Protein AF-X1EZK0-F1 (afdb_monomer_lite)

Secondary structure (DSSP, 8-state):
-TT-SSHHHHHHHHHH-GGGGSHHHHHHHHHHHHHHHHTT-HHHHHHHHHHHHHHHHHHHH-HHHHHHHHHTS-HHHHHHHTTTT---HHHHHHHHHHHHTT---SSHHHHHHHHHH-HHHHHHHHHHH-TTTT------

Sequence (140 aa):
LVQARSWD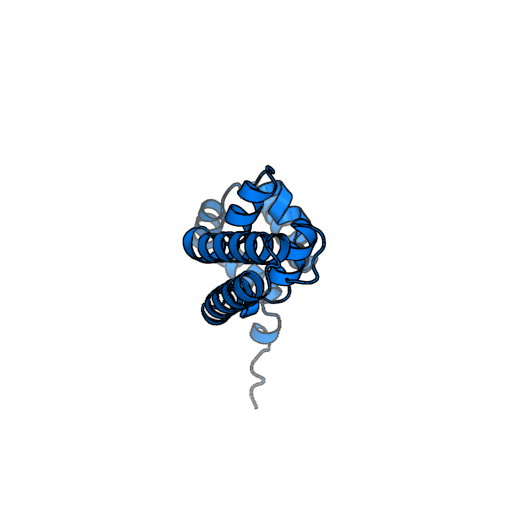ESHRIVCAHPELLDRQAVVLLARLRDVAREQDESSAAVLFEEHRALLVQCQELGLVRAFADKLGCSIGDLAAGSGVAEQPSEVRELLQEMAREGVQLQSPDDLARVLRERPEWGERLQTLMNPLAGLPKEVQ

Foldseek 3Di:
DLPDPDLLSVLQVCLVPVVCLDPVVLVVLVVQLVVCVVVVVVVSNVVSVVVSVLSVCCVVPNSLVSSCVVVVHDSVVSCVSHPVPPQPVQLVVLVVVCVVVVQDPPDPVSVVVCCVVPVVSVVSNVCSVCVVVPDPPPDD

Radius of gyration: 20.31 Å; chains: 1; bounding box: 46×48×53 Å

Organism: NCBI:txid412755

pLDDT: mean 71.39, std 12.54, range [40.69, 90.12]

Structure (mmCIF, N/CA/C/O backbone):
data_AF-X1EZK0-F1
#
_entry.id   AF-X1EZK0-F1
#
loop_
_atom_site.group_PDB
_atom_site.id
_atom_site.type_symbol
_atom_site.label_atom_id
_atom_site.label_alt_id
_atom_site.label_comp_id
_atom_site.label_asym_id
_atom_site.label_entity_id
_atom_site.label_seq_id
_atom_site.pdbx_PDB_ins_code
_atom_site.Cartn_x
_atom_site.Cartn_y
_atom_site.Cartn_z
_atom_site.occupancy
_atom_site.B_iso_or_equiv
_atom_site.auth_seq_id
_atom_site.auth_comp_id
_atom_site.auth_asym_id
_atom_site.auth_atom_id
_atom_site.pdbx_PDB_model_num
ATOM 1 N N . LEU A 1 1 ? -1.979 -3.870 11.588 1.00 53.72 1 LEU A N 1
ATOM 2 C CA . LEU A 1 1 ? -2.824 -2.687 11.297 1.00 53.72 1 LEU A CA 1
ATOM 3 C C . LEU A 1 1 ? -3.392 -2.038 12.557 1.00 53.72 1 LEU A C 1
ATOM 5 O O . LEU A 1 1 ? -3.116 -0.876 12.757 1.00 53.72 1 LEU A O 1
ATOM 9 N N . VAL A 1 2 ? -4.074 -2.755 13.458 1.00 48.72 2 VAL A N 1
ATOM 10 C CA . VAL A 1 2 ? -4.690 -2.153 14.672 1.00 48.72 2 VAL A CA 1
ATOM 11 C C . VAL A 1 2 ? -3.692 -1.507 15.657 1.00 48.72 2 VAL A C 1
ATOM 13 O O . VAL A 1 2 ? -4.078 -0.662 16.452 1.00 48.72 2 VAL A O 1
ATOM 16 N N . GLN A 1 3 ? -2.405 -1.865 15.594 1.00 49.56 3 GLN A N 1
ATOM 17 C CA . GLN A 1 3 ? -1.348 -1.226 16.395 1.00 49.56 3 GLN A CA 1
ATOM 18 C C . GLN A 1 3 ? -0.676 -0.029 15.706 1.00 49.56 3 GLN A C 1
ATOM 20 O O . GLN A 1 3 ? 0.086 0.681 16.360 1.00 49.56 3 GLN A O 1
ATOM 25 N N . ALA A 1 4 ? -0.942 0.190 14.414 1.00 56.72 4 ALA A N 1
ATOM 26 C CA . ALA A 1 4 ? -0.336 1.279 13.667 1.00 56.72 4 ALA A CA 1
ATOM 27 C C . ALA A 1 4 ? -0.904 2.600 14.178 1.00 56.72 4 ALA A C 1
ATOM 29 O O . ALA A 1 4 ? -2.113 2.832 14.125 1.00 56.72 4 ALA A O 1
ATOM 30 N N . ARG A 1 5 ? -0.032 3.461 14.703 1.00 59.28 5 ARG A N 1
ATOM 31 C CA . ARG A 1 5 ? -0.460 4.743 15.281 1.00 59.28 5 ARG A CA 1
ATOM 32 C C . ARG A 1 5 ? -0.701 5.818 14.224 1.00 59.28 5 ARG A C 1
ATOM 34 O O . ARG A 1 5 ? -1.279 6.853 14.548 1.00 59.28 5 ARG A O 1
ATOM 41 N N . SER A 1 6 ? -0.296 5.547 12.984 1.00 66.00 6 SER A N 1
ATOM 42 C CA . SER A 1 6 ? -0.373 6.474 11.861 1.00 66.00 6 SER A CA 1
ATOM 43 C C . SER A 1 6 ? -0.604 5.743 10.535 1.00 66.00 6 SER A C 1
ATOM 45 O O . SER A 1 6 ? -0.260 4.569 10.374 1.00 66.00 6 SER A O 1
ATOM 47 N N . TRP A 1 7 ? -1.172 6.452 9.556 1.00 70.88 7 TRP A N 1
ATOM 48 C CA . TRP A 1 7 ? -1.478 5.906 8.230 1.00 70.88 7 TRP A CA 1
ATOM 49 C C . TRP A 1 7 ? -0.228 5.499 7.433 1.00 70.88 7 TRP A C 1
ATOM 51 O O . TRP A 1 7 ? -0.290 4.544 6.663 1.00 70.88 7 TRP A O 1
ATOM 61 N N . ASP A 1 8 ? 0.916 6.153 7.647 1.00 62.97 8 ASP A N 1
ATOM 62 C CA . ASP A 1 8 ? 2.207 5.765 7.061 1.00 62.97 8 ASP A CA 1
ATOM 63 C C . ASP A 1 8 ? 2.721 4.420 7.605 1.00 62.97 8 ASP A C 1
ATOM 65 O O . ASP A 1 8 ? 3.246 3.595 6.856 1.00 62.97 8 ASP A O 1
ATOM 69 N N . GLU A 1 9 ? 2.510 4.156 8.895 1.00 66.31 9 GLU A N 1
ATOM 70 C CA . GLU A 1 9 ? 2.868 2.890 9.531 1.00 66.31 9 GLU A CA 1
ATOM 71 C C . GLU A 1 9 ? 1.943 1.766 9.047 1.00 66.31 9 GLU A C 1
ATOM 73 O O . GLU A 1 9 ? 2.406 0.677 8.701 1.00 66.31 9 GLU A O 1
ATOM 78 N N . SER A 1 10 ? 0.645 2.062 8.909 1.00 70.31 10 SER A N 1
ATOM 79 C CA . SER A 1 10 ? -0.320 1.171 8.258 1.00 70.31 10 SER A CA 1
ATOM 80 C C . SER A 1 10 ? 0.097 0.835 6.826 1.00 70.31 10 SER A C 1
ATOM 82 O O . SER A 1 10 ? 0.061 -0.334 6.451 1.00 70.31 10 SER A O 1
ATOM 84 N N . HIS A 1 11 ? 0.552 1.820 6.047 1.00 67.75 11 HIS A N 1
ATOM 85 C CA . HIS A 1 11 ? 1.030 1.600 4.681 1.00 67.75 11 HIS A CA 1
ATOM 86 C C . HIS A 1 11 ? 2.232 0.652 4.645 1.00 67.75 11 HIS A C 1
ATOM 88 O O . HIS A 1 11 ? 2.247 -0.318 3.888 1.00 67.75 11 HIS A O 1
ATOM 94 N N . ARG A 1 12 ? 3.217 0.888 5.519 1.00 69.56 12 ARG A N 1
ATOM 95 C CA . ARG A 1 12 ? 4.438 0.080 5.591 1.00 69.56 12 ARG A CA 1
ATOM 96 C C . ARG A 1 12 ? 4.143 -1.369 5.993 1.00 69.56 12 ARG A C 1
ATOM 98 O O . ARG A 1 12 ? 4.694 -2.288 5.396 1.00 69.56 12 ARG A O 1
ATOM 105 N N . ILE A 1 13 ? 3.242 -1.580 6.956 1.00 70.44 13 ILE A N 1
ATOM 106 C CA . ILE A 1 13 ? 2.822 -2.920 7.399 1.00 70.44 13 ILE A CA 1
ATOM 107 C C . ILE A 1 13 ? 2.099 -3.672 6.279 1.00 70.44 13 ILE A C 1
ATOM 109 O O . ILE A 1 13 ? 2.343 -4.859 6.094 1.00 70.44 13 ILE A O 1
ATOM 113 N N . VAL A 1 14 ? 1.220 -3.004 5.531 1.00 70.38 14 VAL A N 1
ATOM 114 C CA . VAL A 1 14 ? 0.470 -3.645 4.439 1.00 70.38 14 VAL A CA 1
ATOM 115 C C . VAL A 1 14 ? 1.374 -3.958 3.248 1.00 70.38 14 VAL A C 1
ATOM 117 O O . VAL A 1 14 ? 1.216 -5.007 2.634 1.00 70.38 14 VAL A O 1
ATOM 120 N N . CYS A 1 15 ? 2.360 -3.106 2.957 1.00 67.81 15 CYS A N 1
ATOM 121 C CA . CYS A 1 15 ? 3.392 -3.414 1.965 1.00 67.81 15 CYS A CA 1
ATOM 122 C C . CYS A 1 15 ? 4.253 -4.617 2.365 1.00 67.81 15 CYS A C 1
ATOM 124 O O . CYS A 1 15 ? 4.574 -5.439 1.513 1.00 67.81 15 CYS A O 1
ATOM 126 N N . ALA A 1 16 ? 4.608 -4.732 3.648 1.00 67.00 16 ALA A N 1
ATOM 127 C CA . ALA A 1 16 ? 5.377 -5.864 4.162 1.00 67.00 16 ALA A CA 1
ATOM 128 C C . ALA A 1 16 ? 4.558 -7.166 4.247 1.00 67.00 16 ALA A C 1
ATOM 130 O O . ALA A 1 16 ? 5.128 -8.250 4.163 1.00 67.00 16 ALA A O 1
ATOM 131 N N . HIS A 1 17 ? 3.237 -7.056 4.406 1.00 67.50 17 HIS A N 1
ATOM 132 C CA . HIS A 1 17 ? 2.317 -8.180 4.572 1.00 67.50 17 HIS A CA 1
ATOM 133 C C . HIS A 1 17 ? 1.087 -8.020 3.667 1.00 67.50 17 HIS A C 1
ATOM 135 O O . HIS A 1 17 ? -0.001 -7.676 4.152 1.00 67.50 17 HIS A O 1
ATOM 141 N N . PRO A 1 18 ? 1.223 -8.256 2.349 1.00 67.62 18 PRO A N 1
ATOM 142 C CA . PRO A 1 18 ? 0.112 -8.151 1.406 1.00 67.62 18 PRO A CA 1
ATOM 143 C C . PRO A 1 18 ? -1.026 -9.137 1.712 1.00 67.62 18 PRO A C 1
ATOM 145 O O . PRO A 1 18 ? -2.164 -8.885 1.326 1.00 67.62 18 PRO A O 1
ATOM 148 N N . GLU A 1 19 ? -0.776 -10.209 2.470 1.00 67.88 19 GLU A N 1
ATOM 149 C CA . GLU A 1 19 ? -1.804 -11.106 3.013 1.00 67.88 19 GLU A CA 1
ATOM 150 C C . GLU A 1 19 ? -2.839 -10.383 3.898 1.00 67.88 19 GLU A C 1
ATOM 152 O O . GLU A 1 19 ? -3.969 -10.849 4.048 1.00 67.88 19 GLU A O 1
ATOM 157 N N . LEU A 1 20 ? -2.503 -9.204 4.435 1.00 68.50 20 LEU A N 1
ATOM 158 C CA . LEU A 1 20 ? -3.434 -8.348 5.176 1.00 68.50 20 LEU A CA 1
ATOM 159 C C . LEU A 1 20 ? -4.432 -7.608 4.270 1.00 68.50 20 LEU A C 1
ATOM 161 O O . LEU A 1 20 ? -5.397 -7.043 4.780 1.00 68.50 20 LEU A O 1
ATOM 165 N N . LEU A 1 21 ? -4.223 -7.602 2.949 1.00 67.94 21 LEU A N 1
ATOM 166 C CA . LEU A 1 21 ? -5.181 -7.084 1.964 1.00 67.94 21 LEU A CA 1
ATOM 167 C C . LEU A 1 21 ? -6.234 -8.121 1.565 1.00 67.94 21 LEU A C 1
ATOM 169 O O . LEU A 1 21 ? -7.112 -7.806 0.760 1.00 67.94 21 LEU A O 1
ATOM 173 N N . ASP A 1 22 ? -6.160 -9.348 2.082 1.00 73.06 22 ASP A N 1
ATOM 174 C CA . ASP A 1 22 ? -7.103 -10.401 1.726 1.00 73.06 22 ASP A CA 1
ATOM 175 C C . ASP A 1 22 ? -8.541 -10.034 2.143 1.00 73.06 22 ASP A C 1
ATOM 177 O O . ASP A 1 22 ? -8.783 -9.318 3.124 1.00 73.06 22 ASP A O 1
ATOM 181 N N . ARG A 1 23 ? -9.536 -10.565 1.422 1.00 71.06 23 ARG A N 1
ATOM 182 C CA . ARG A 1 23 ? -10.955 -10.431 1.792 1.00 71.06 23 ARG A CA 1
ATOM 183 C C . ARG A 1 23 ? -11.220 -10.845 3.239 1.00 71.06 23 ARG A C 1
ATOM 185 O O . ARG A 1 23 ? -12.090 -10.253 3.879 1.00 71.06 23 ARG A O 1
ATOM 192 N N . GLN A 1 24 ? -10.480 -11.817 3.772 1.00 74.19 24 GLN A N 1
ATOM 193 C CA . GLN A 1 24 ? -10.608 -12.237 5.167 1.00 74.19 24 GLN A CA 1
ATOM 194 C C . GLN A 1 24 ? -10.262 -11.120 6.161 1.00 74.19 24 GLN A C 1
ATOM 196 O O . GLN A 1 24 ? -10.941 -10.990 7.181 1.00 74.19 24 GLN A O 1
ATOM 201 N N . ALA A 1 25 ? -9.287 -10.261 5.853 1.00 76.25 25 ALA A N 1
ATOM 202 C CA . ALA A 1 25 ? -8.928 -9.131 6.707 1.00 76.25 25 ALA A CA 1
ATOM 203 C C . ALA A 1 25 ? -10.043 -8.071 6.756 1.00 76.25 25 ALA A C 1
ATOM 205 O O . ALA A 1 25 ? -10.371 -7.555 7.826 1.00 76.25 25 ALA A O 1
ATOM 206 N N . VAL A 1 26 ? -10.697 -7.808 5.619 1.00 80.25 26 VAL A N 1
ATOM 207 C CA . VAL A 1 26 ? -11.854 -6.897 5.530 1.00 80.25 26 VAL A CA 1
ATOM 208 C C . VAL A 1 26 ? -13.028 -7.411 6.371 1.00 80.25 26 VAL A C 1
ATOM 210 O O . VAL A 1 26 ? -13.667 -6.639 7.091 1.00 80.25 26 VAL A O 1
ATOM 213 N N . VAL A 1 27 ? -13.301 -8.718 6.315 1.00 84.12 27 VAL A N 1
ATOM 214 C CA . VAL A 1 27 ? -14.356 -9.360 7.118 1.00 84.12 27 VAL A CA 1
ATOM 215 C C . VAL A 1 27 ? -14.022 -9.315 8.610 1.00 84.12 27 VAL A C 1
ATOM 217 O O . VAL A 1 27 ? -14.905 -9.058 9.430 1.00 84.12 27 VAL A O 1
ATOM 220 N N . LEU A 1 28 ? -12.757 -9.531 8.976 1.00 83.81 28 LEU A N 1
ATOM 221 C CA . LEU A 1 28 ? -12.307 -9.461 10.364 1.00 83.81 28 LEU A CA 1
ATOM 222 C C . LEU A 1 28 ? -12.472 -8.048 10.944 1.00 83.81 28 LEU A C 1
ATOM 224 O O . LEU A 1 28 ? -12.990 -7.908 12.049 1.00 83.81 28 LEU A O 1
ATOM 228 N N . LEU A 1 29 ? -12.107 -7.004 10.194 1.00 83.19 29 LEU A N 1
ATOM 229 C CA . LEU A 1 29 ? -12.296 -5.611 10.621 1.00 83.19 29 LEU A CA 1
ATOM 230 C C . LEU A 1 29 ? -13.771 -5.254 10.818 1.00 83.19 29 LEU A C 1
ATOM 232 O O . LEU A 1 29 ? -14.106 -4.570 11.782 1.00 83.19 29 LEU A O 1
ATOM 236 N N . ALA A 1 30 ? -14.661 -5.753 9.955 1.00 85.94 30 ALA A N 1
ATOM 237 C CA . ALA A 1 30 ? -16.100 -5.566 10.132 1.00 85.94 30 ALA A CA 1
ATOM 238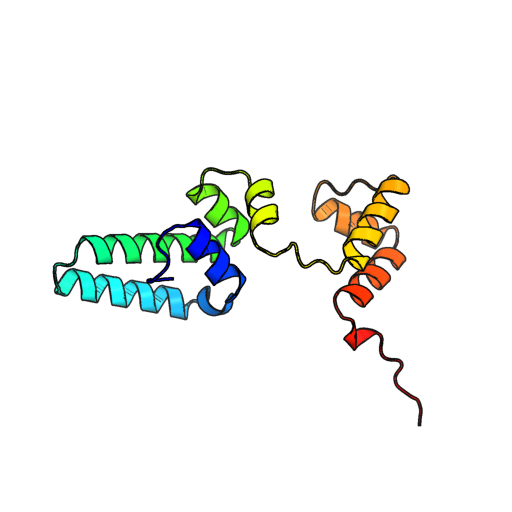 C C . ALA A 1 30 ? -16.598 -6.197 11.444 1.00 85.94 30 ALA A C 1
ATOM 240 O O . ALA A 1 30 ? -17.336 -5.555 12.186 1.00 85.94 30 ALA A O 1
ATOM 241 N N . ARG A 1 31 ? -16.133 -7.411 11.776 1.00 85.38 31 ARG A N 1
ATOM 242 C CA . ARG A 1 31 ? -16.462 -8.058 13.057 1.00 85.38 31 ARG A CA 1
ATOM 243 C C . ARG A 1 31 ? -15.911 -7.286 14.255 1.00 85.38 31 ARG A C 1
ATOM 245 O O . ARG A 1 31 ? -16.628 -7.109 15.230 1.00 85.38 31 ARG A O 1
ATOM 252 N N . LEU A 1 32 ? -14.666 -6.811 14.188 1.00 84.69 32 LEU A N 1
ATOM 253 C CA . LEU A 1 32 ? -14.051 -6.032 15.271 1.00 84.69 32 LEU A CA 1
ATOM 254 C C . LEU A 1 32 ? -14.776 -4.702 15.510 1.00 84.69 32 LEU A C 1
ATOM 256 O O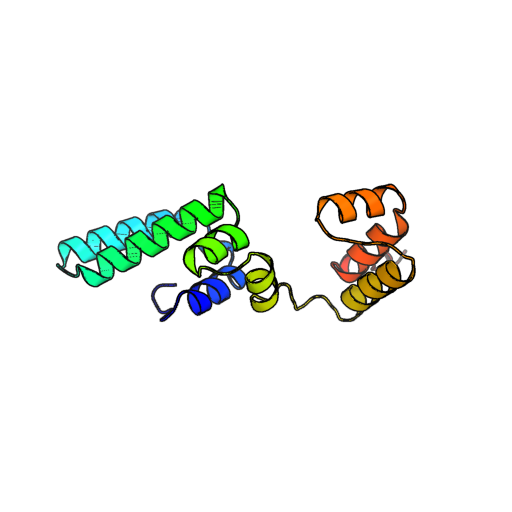 . LEU A 1 32 ? -14.969 -4.315 16.658 1.00 84.69 32 LEU A O 1
ATOM 260 N N . ARG A 1 33 ? -15.241 -4.037 14.446 1.00 89.19 33 ARG A N 1
ATOM 261 C CA . ARG A 1 33 ? -16.120 -2.865 14.548 1.00 89.19 33 ARG A CA 1
ATOM 262 C C . ARG A 1 33 ? -17.409 -3.189 15.295 1.00 89.19 33 ARG A C 1
ATOM 264 O O . ARG A 1 33 ? -17.807 -2.409 16.153 1.00 89.19 33 ARG A O 1
ATOM 271 N N . ASP A 1 34 ? -18.069 -4.290 14.950 1.00 88.19 34 ASP A N 1
ATOM 272 C C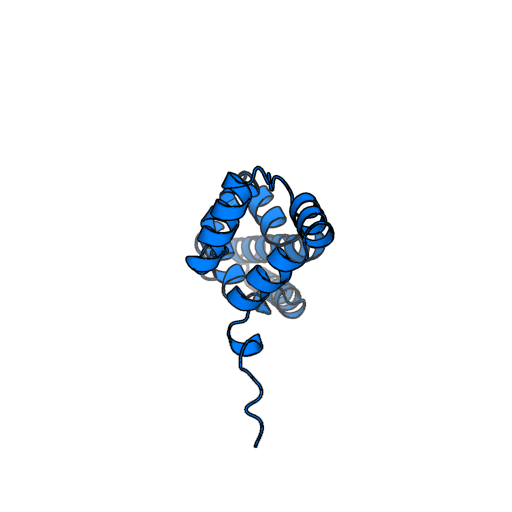A . ASP A 1 34 ? -19.343 -4.659 15.575 1.00 88.19 34 ASP A CA 1
ATOM 273 C C . ASP A 1 34 ? -19.150 -4.973 17.066 1.00 88.19 34 ASP A C 1
ATOM 275 O O . ASP A 1 34 ? -19.868 -4.426 17.897 1.00 88.19 34 ASP A O 1
ATOM 279 N N . VAL A 1 35 ? -18.087 -5.704 17.413 1.00 88.19 35 VAL A N 1
ATOM 280 C CA . VAL A 1 35 ? -17.692 -5.955 18.810 1.00 88.19 35 VAL A CA 1
ATOM 281 C C . VAL A 1 35 ? -17.369 -4.654 19.559 1.00 88.19 35 VAL A C 1
ATOM 283 O O . VAL A 1 35 ? -17.784 -4.488 20.702 1.00 88.19 35 VAL A O 1
ATOM 286 N N . ALA A 1 36 ? -16.664 -3.706 18.935 1.00 86.75 36 ALA A N 1
ATOM 287 C CA . ALA A 1 36 ? -16.364 -2.411 19.550 1.00 86.75 36 ALA A CA 1
ATOM 288 C C . ALA A 1 36 ? -17.629 -1.571 19.784 1.00 86.75 36 ALA A C 1
ATOM 290 O O . ALA A 1 36 ? -17.742 -0.901 20.805 1.00 86.75 36 ALA A O 1
ATOM 291 N N . ARG A 1 37 ? -18.611 -1.633 18.872 1.00 86.44 37 ARG A N 1
ATOM 292 C CA . ARG A 1 37 ? -19.916 -0.975 19.057 1.00 86.44 37 ARG A CA 1
ATOM 293 C C . ARG A 1 37 ? -20.704 -1.580 20.211 1.00 86.44 37 ARG A C 1
ATOM 295 O O . ARG A 1 37 ? -21.304 -0.835 20.972 1.00 86.44 37 ARG A O 1
ATOM 302 N N . GLU A 1 38 ? -20.688 -2.904 20.346 1.00 90.12 38 GLU A N 1
ATOM 303 C CA . GLU A 1 38 ? -21.330 -3.606 21.465 1.00 90.12 38 GLU A CA 1
ATOM 304 C C . GLU A 1 38 ? -20.692 -3.258 22.819 1.00 90.12 38 GLU A C 1
ATOM 306 O O . GLU A 1 38 ? -21.368 -3.295 23.844 1.00 90.12 38 GLU A O 1
ATOM 311 N N . GLN A 1 39 ? -19.408 -2.891 22.821 1.00 87.25 39 GLN A N 1
ATOM 312 C CA . GLN A 1 39 ? -18.659 -2.463 24.006 1.00 87.25 39 GLN A CA 1
ATOM 313 C C . GLN A 1 39 ? -18.659 -0.938 24.224 1.00 87.25 39 GLN A C 1
ATOM 315 O O . GLN A 1 39 ? -17.931 -0.451 25.085 1.00 87.25 39 GLN A O 1
ATOM 320 N N . ASP A 1 40 ? -19.456 -0.179 23.460 1.00 88.62 40 ASP A N 1
ATOM 321 C CA . ASP A 1 40 ? -19.506 1.294 23.492 1.00 88.62 40 ASP A CA 1
ATOM 322 C C . ASP A 1 40 ? -18.154 1.986 23.171 1.00 88.62 40 ASP A C 1
ATOM 324 O O . ASP A 1 40 ? -17.966 3.191 23.361 1.00 88.62 40 ASP A O 1
ATOM 328 N N . GLU A 1 41 ? -17.201 1.252 22.588 1.00 86.81 41 GLU A N 1
ATOM 329 C CA . GLU A 1 41 ? -15.897 1.758 22.154 1.00 86.81 41 GLU A CA 1
ATOM 330 C C . GLU A 1 41 ? -15.997 2.462 20.793 1.00 86.81 41 GLU A C 1
ATOM 332 O O . GLU A 1 41 ? -15.447 2.038 19.770 1.00 86.81 41 GLU A O 1
ATOM 337 N N . SER A 1 42 ? -16.703 3.591 20.780 1.00 81.62 42 SER A N 1
ATOM 338 C CA . SER A 1 42 ? -16.997 4.368 19.569 1.00 81.62 42 SER A CA 1
ATOM 339 C C . SER A 1 42 ? -15.740 4.746 18.771 1.00 81.62 42 SER A C 1
ATOM 341 O O . SER A 1 42 ? -15.736 4.650 17.543 1.00 81.62 42 SER A O 1
ATOM 343 N N . SER A 1 43 ? -14.648 5.115 19.448 1.00 77.19 43 SER A N 1
ATOM 344 C CA . SER A 1 43 ? -13.374 5.455 18.796 1.00 77.19 43 SER A CA 1
ATOM 345 C C . SER A 1 43 ? -12.748 4.260 18.073 1.00 77.19 43 SER A C 1
ATOM 347 O O . SER A 1 43 ? -12.249 4.409 16.958 1.00 77.19 43 SER A O 1
ATOM 349 N N . ALA A 1 44 ? -12.807 3.067 18.671 1.00 77.25 44 ALA A N 1
ATOM 350 C CA . ALA A 1 44 ? -12.295 1.848 18.051 1.00 77.25 44 ALA A CA 1
ATOM 351 C C . ALA A 1 44 ? -13.171 1.428 16.863 1.00 77.25 44 ALA A C 1
ATOM 353 O O . ALA A 1 44 ? -12.653 1.088 15.800 1.00 77.25 44 ALA A O 1
ATOM 354 N N . ALA A 1 45 ? -14.496 1.538 16.992 1.00 82.50 45 ALA A N 1
ATOM 355 C CA . ALA A 1 45 ? -15.422 1.249 15.902 1.00 82.50 45 ALA A CA 1
ATOM 356 C C . ALA A 1 45 ? -15.198 2.158 14.678 1.00 82.50 45 ALA A C 1
ATOM 358 O O . ALA A 1 45 ? -15.218 1.674 13.544 1.00 82.50 45 ALA A O 1
ATOM 359 N N . VAL A 1 46 ? -14.956 3.457 14.891 1.00 83.69 46 VAL A N 1
ATOM 360 C CA . VAL A 1 46 ? -14.615 4.399 13.810 1.00 83.69 46 VAL A CA 1
ATOM 361 C C . VAL A 1 46 ? -13.288 4.014 13.162 1.00 83.69 46 VAL A C 1
ATOM 363 O O . VAL A 1 46 ? -13.224 3.887 11.940 1.00 83.69 46 VAL A O 1
ATOM 366 N N . LEU A 1 47 ? -12.262 3.736 13.972 1.00 79.19 47 LEU A N 1
ATOM 367 C CA . LEU A 1 47 ? -10.948 3.324 13.482 1.00 79.19 47 LEU A CA 1
ATOM 368 C C . LEU A 1 47 ? -11.041 2.070 12.595 1.00 79.19 47 LEU A C 1
ATOM 370 O O . LEU A 1 47 ? -10.462 2.036 11.508 1.00 79.19 47 LEU A O 1
ATOM 374 N N . PHE A 1 48 ? -11.781 1.045 13.029 1.00 82.19 48 PHE A N 1
ATOM 375 C CA . PHE A 1 48 ? -11.945 -0.194 12.267 1.00 82.19 48 PHE A CA 1
ATOM 376 C C . PHE A 1 48 ? -12.703 0.015 10.954 1.00 82.19 48 PHE A C 1
ATOM 378 O O . PHE A 1 48 ? -12.336 -0.591 9.946 1.00 82.19 48 PHE A O 1
ATOM 385 N N . GLU A 1 49 ? -13.717 0.885 10.930 1.00 85.62 49 GLU A N 1
ATOM 386 C CA . GLU A 1 49 ? -14.425 1.212 9.688 1.00 85.62 49 GLU A CA 1
ATOM 387 C C . GLU A 1 49 ? -13.524 1.975 8.709 1.00 85.62 49 GLU A C 1
ATOM 389 O O . GLU A 1 49 ? -13.508 1.641 7.525 1.00 85.62 49 GLU A O 1
ATOM 394 N N . 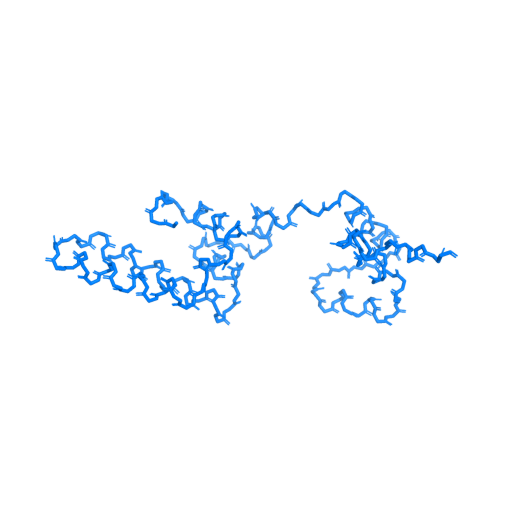GLU A 1 50 ? -12.722 2.935 9.183 1.00 83.62 50 GLU A N 1
ATOM 395 C CA . GLU A 1 50 ? -11.771 3.651 8.324 1.00 83.62 50 GLU A CA 1
ATOM 396 C C . GLU A 1 50 ? -10.730 2.708 7.710 1.00 83.62 50 GLU A C 1
ATOM 398 O O . GLU A 1 50 ? -10.448 2.787 6.513 1.00 83.62 50 GLU A O 1
ATOM 403 N N . HIS A 1 51 ? -10.198 1.773 8.502 1.00 80.19 51 HIS A N 1
ATOM 404 C CA . HIS A 1 51 ? -9.270 0.757 8.004 1.00 80.19 51 HIS A CA 1
ATOM 405 C C . HIS A 1 51 ? -9.937 -0.166 6.980 1.00 80.19 51 HIS A C 1
ATOM 407 O O . HIS A 1 51 ? -9.344 -0.473 5.947 1.00 80.19 51 HIS A O 1
ATOM 413 N N . ARG A 1 52 ? -11.181 -0.588 7.232 1.00 83.06 52 ARG A N 1
ATOM 414 C CA . ARG A 1 52 ? -11.943 -1.433 6.306 1.00 83.06 52 ARG A CA 1
ATOM 415 C C . ARG A 1 52 ? -12.168 -0.726 4.971 1.00 83.06 52 ARG A C 1
ATOM 417 O O . ARG A 1 52 ? -11.936 -1.327 3.925 1.00 83.06 52 ARG A O 1
ATOM 424 N N . ALA A 1 53 ? -12.604 0.532 5.009 1.00 84.69 53 ALA A N 1
ATOM 425 C CA . ALA A 1 53 ? -12.841 1.336 3.816 1.00 84.69 53 ALA A CA 1
ATOM 426 C C . ALA A 1 53 ? -11.561 1.490 2.984 1.00 84.69 53 ALA A C 1
ATOM 428 O O . ALA A 1 53 ? -11.594 1.292 1.770 1.00 84.69 53 ALA A O 1
ATOM 429 N N . LEU A 1 54 ? -10.425 1.746 3.641 1.00 82.06 54 LEU A N 1
ATOM 430 C CA . LEU A 1 54 ? -9.134 1.865 2.968 1.00 82.06 54 LEU A CA 1
ATOM 431 C C . LEU A 1 54 ? -8.695 0.547 2.310 1.00 82.06 54 LEU A C 1
ATOM 433 O O . LEU A 1 54 ? -8.231 0.562 1.174 1.00 82.06 54 LEU A O 1
ATOM 437 N N . LEU A 1 55 ? -8.874 -0.600 2.976 1.00 78.94 55 LEU A N 1
ATOM 438 C CA . LEU A 1 55 ? -8.538 -1.908 2.394 1.00 78.94 55 LEU A CA 1
ATOM 439 C C . LEU A 1 55 ? -9.410 -2.252 1.182 1.00 78.94 55 LEU A C 1
ATOM 441 O O . LEU A 1 55 ? -8.903 -2.787 0.198 1.00 78.94 55 LEU A O 1
ATOM 445 N N . VAL A 1 56 ? -10.703 -1.919 1.225 1.00 81.38 56 VAL A N 1
ATOM 446 C CA . VAL A 1 56 ? -11.598 -2.088 0.069 1.00 81.38 56 VAL A CA 1
ATOM 447 C C . VAL A 1 56 ? -11.125 -1.217 -1.097 1.00 81.38 56 VAL A C 1
ATOM 449 O O . VAL A 1 56 ? -10.986 -1.716 -2.210 1.00 81.38 56 VAL A O 1
ATOM 452 N N . GLN A 1 57 ? -10.769 0.044 -0.839 1.00 80.44 57 GLN A N 1
ATOM 453 C CA . GLN A 1 57 ? -10.197 0.921 -1.864 1.00 80.44 57 GLN A CA 1
ATOM 454 C C . GLN A 1 57 ? -8.860 0.401 -2.407 1.00 80.44 57 GLN A C 1
ATOM 456 O O . GLN A 1 57 ? -8.615 0.500 -3.607 1.00 80.44 57 GLN A O 1
ATOM 461 N N . CYS A 1 58 ? -8.008 -0.199 -1.569 1.00 76.75 58 CYS A N 1
ATOM 462 C CA . CYS A 1 58 ? -6.764 -0.828 -2.021 1.00 76.75 58 CYS A CA 1
ATOM 463 C C . CYS A 1 58 ? -7.028 -1.981 -3.003 1.00 76.75 58 CYS A C 1
ATOM 465 O O . CYS A 1 58 ? -6.243 -2.164 -3.931 1.00 76.75 58 CYS A O 1
ATOM 467 N N . GLN A 1 59 ? -8.117 -2.738 -2.823 1.00 72.56 59 GLN A N 1
ATOM 468 C CA . GLN A 1 59 ? -8.506 -3.814 -3.744 1.00 72.56 59 GLN A CA 1
ATOM 469 C C . GLN A 1 59 ? -9.063 -3.275 -5.070 1.00 72.56 59 GLN A C 1
ATOM 471 O O . GLN A 1 59 ? -8.782 -3.851 -6.117 1.00 72.56 59 GLN A O 1
ATOM 476 N N . GLU A 1 60 ? -9.837 -2.186 -5.042 1.00 74.94 60 GLU A N 1
ATOM 477 C CA . GLU A 1 60 ? -10.461 -1.624 -6.251 1.00 74.94 60 GLU A CA 1
ATOM 478 C C . GLU A 1 60 ? -9.517 -0.735 -7.077 1.00 74.94 60 GLU A C 1
ATOM 480 O O . GLU A 1 60 ? -9.563 -0.758 -8.305 1.00 74.94 60 GLU A O 1
ATOM 485 N N . LEU A 1 61 ? -8.663 0.055 -6.419 1.00 74.50 61 LEU A N 1
ATOM 486 C CA . LEU A 1 61 ? -7.834 1.095 -7.048 1.00 74.50 61 LEU A CA 1
ATOM 487 C C . LEU A 1 61 ? -6.330 0.783 -7.025 1.00 74.50 61 LEU A C 1
ATOM 489 O O . LEU A 1 61 ? -5.556 1.465 -7.700 1.00 74.50 61 LEU A O 1
ATOM 493 N N . GLY A 1 62 ? -5.911 -0.219 -6.250 1.00 71.94 62 GLY A N 1
ATOM 494 C CA . GLY A 1 62 ? -4.510 -0.527 -5.974 1.00 71.94 62 GLY A CA 1
ATOM 495 C C . GLY A 1 62 ? -3.975 0.188 -4.727 1.00 71.94 62 GLY A C 1
ATOM 496 O O . GLY A 1 62 ? -4.329 1.330 -4.426 1.00 71.94 62 GLY A O 1
ATOM 497 N N . LEU A 1 63 ? -3.080 -0.495 -4.006 1.00 70.69 63 LEU A N 1
ATOM 498 C CA . LEU A 1 63 ? -2.562 -0.087 -2.695 1.00 70.69 63 LEU A CA 1
ATOM 499 C C . LEU A 1 63 ? -1.955 1.325 -2.682 1.00 70.69 63 LEU A C 1
ATOM 501 O O . LEU A 1 63 ? -2.332 2.153 -1.855 1.00 70.69 63 LEU A O 1
ATOM 505 N N . VAL A 1 64 ? -1.070 1.626 -3.635 1.00 69.44 64 VAL A N 1
ATOM 506 C CA . VAL A 1 64 ? -0.362 2.917 -3.682 1.00 69.44 64 VAL A CA 1
ATOM 507 C C . VAL A 1 64 ? -1.341 4.074 -3.898 1.00 69.44 64 VAL A C 1
ATOM 509 O O . VAL A 1 64 ? -1.191 5.139 -3.307 1.00 69.44 64 VAL A O 1
ATOM 512 N N . ARG A 1 65 ? -2.382 3.873 -4.714 1.00 72.44 65 ARG A N 1
ATOM 513 C CA . ARG A 1 65 ? -3.346 4.931 -5.025 1.00 72.44 65 ARG A CA 1
ATOM 514 C C . ARG A 1 65 ? -4.301 5.210 -3.869 1.00 72.44 65 ARG A C 1
ATOM 516 O O . ARG A 1 65 ? -4.552 6.373 -3.574 1.00 72.44 65 ARG A O 1
ATOM 523 N N . ALA A 1 66 ? -4.799 4.167 -3.208 1.00 77.69 66 ALA A N 1
ATOM 524 C CA . ALA A 1 66 ? -5.698 4.312 -2.065 1.00 77.69 66 ALA A CA 1
ATOM 525 C C . ALA A 1 66 ? -5.014 5.020 -0.881 1.00 77.69 66 ALA A C 1
ATOM 527 O O . ALA A 1 66 ? -5.599 5.903 -0.255 1.00 77.69 66 ALA A O 1
ATOM 528 N N . PHE A 1 67 ? -3.749 4.690 -0.604 1.00 73.94 67 PHE A N 1
ATOM 529 C CA . PHE A 1 67 ? -2.997 5.365 0.452 1.00 73.94 67 PHE A CA 1
ATOM 530 C C . PHE A 1 67 ? -2.570 6.788 0.075 1.00 73.94 67 PHE A C 1
ATOM 532 O O . PHE A 1 67 ? -2.555 7.646 0.953 1.00 73.94 67 PHE A O 1
ATOM 539 N N . ALA A 1 68 ? -2.272 7.069 -1.198 1.00 77.38 68 ALA A N 1
ATOM 540 C CA . ALA A 1 68 ? -1.917 8.419 -1.645 1.00 77.38 68 ALA A CA 1
ATOM 541 C C . ALA A 1 68 ? -3.083 9.398 -1.431 1.00 77.38 68 ALA A C 1
ATOM 543 O O . ALA A 1 68 ? -2.881 10.489 -0.899 1.00 77.38 68 ALA A O 1
ATOM 544 N N . ASP A 1 69 ? -4.307 8.960 -1.748 1.00 77.81 69 ASP A N 1
ATOM 545 C CA . ASP A 1 69 ? -5.540 9.721 -1.518 1.00 77.81 69 ASP A CA 1
ATOM 546 C C . ASP A 1 69 ? -5.766 9.987 -0.019 1.00 77.81 69 ASP A C 1
ATOM 548 O O . ASP A 1 69 ? -5.977 11.126 0.397 1.00 77.81 69 ASP A O 1
ATOM 552 N N . LYS A 1 70 ? -5.598 8.956 0.824 1.00 77.81 70 LYS A N 1
ATOM 553 C CA . LYS A 1 70 ? -5.767 9.069 2.283 1.00 77.81 70 LYS A CA 1
ATOM 554 C C . LYS A 1 70 ? -4.706 9.951 2.954 1.00 77.81 70 LYS A C 1
ATOM 556 O O . LYS A 1 70 ? -5.015 10.629 3.931 1.00 77.81 70 LYS A O 1
ATOM 561 N N . LEU A 1 71 ? -3.469 9.930 2.459 1.00 73.88 71 LEU A N 1
ATOM 562 C CA . LEU A 1 71 ? -2.343 10.711 2.986 1.00 73.88 71 LEU A CA 1
ATOM 563 C C . LEU A 1 71 ? -2.240 12.113 2.364 1.00 73.88 71 LEU A C 1
ATOM 565 O O . LEU A 1 71 ? -1.422 12.912 2.815 1.00 73.88 71 LEU A O 1
ATOM 569 N N . GLY A 1 72 ? -3.052 12.423 1.348 1.00 75.81 72 GLY A N 1
ATOM 570 C CA . GLY A 1 72 ? -3.031 13.712 0.654 1.00 75.81 72 GLY A CA 1
ATOM 571 C C . GLY A 1 72 ? -1.716 13.994 -0.080 1.00 75.81 72 GLY A C 1
ATOM 572 O O . GLY A 1 72 ? -1.333 15.153 -0.226 1.00 75.81 72 GLY A O 1
ATOM 573 N N . CYS A 1 73 ? -1.005 12.951 -0.512 1.00 71.06 73 CYS A N 1
ATOM 574 C CA . CYS A 1 73 ? 0.285 13.057 -1.199 1.00 71.06 73 CYS A CA 1
ATOM 575 C C . CYS A 1 73 ? 0.208 12.473 -2.615 1.00 71.06 73 CYS A C 1
ATOM 577 O O . CYS A 1 73 ? -0.756 11.795 -2.972 1.00 71.06 73 CYS A O 1
ATOM 579 N N . SER A 1 74 ? 1.207 12.756 -3.457 1.00 72.69 74 SER A N 1
ATOM 580 C CA . SER A 1 74 ? 1.233 12.204 -4.812 1.00 72.69 74 SER A CA 1
ATOM 581 C C . SER A 1 74 ? 1.555 10.707 -4.791 1.00 72.69 74 SER A C 1
ATOM 583 O O . SER A 1 74 ? 2.325 10.232 -3.956 1.00 72.69 74 SER A O 1
ATOM 585 N N . ILE A 1 75 ? 1.031 9.962 -5.770 1.00 64.44 75 ILE A N 1
ATOM 586 C CA . ILE A 1 75 ? 1.331 8.531 -5.969 1.00 64.44 75 ILE A CA 1
ATOM 587 C C . ILE A 1 75 ? 2.851 8.297 -6.049 1.00 64.44 75 ILE A C 1
ATOM 589 O O . ILE A 1 75 ? 3.349 7.307 -5.516 1.00 64.44 75 ILE A O 1
ATOM 593 N N . GLY A 1 76 ? 3.591 9.221 -6.676 1.00 57.72 76 GLY A N 1
ATOM 594 C CA . GLY A 1 76 ? 5.051 9.145 -6.790 1.00 57.72 76 GLY A CA 1
ATOM 595 C C . GLY A 1 76 ? 5.782 9.271 -5.449 1.00 57.72 76 GLY A C 1
ATOM 596 O O . GLY A 1 76 ? 6.713 8.510 -5.193 1.00 57.72 76 GLY A O 1
ATOM 597 N N . ASP A 1 77 ? 5.325 10.169 -4.571 1.00 62.38 77 ASP A N 1
ATOM 598 C CA . ASP A 1 77 ? 5.917 10.371 -3.241 1.00 62.38 77 ASP A CA 1
ATOM 599 C C . ASP A 1 77 ? 5.696 9.148 -2.348 1.00 62.38 77 ASP A C 1
ATOM 601 O O . ASP A 1 77 ? 6.589 8.707 -1.621 1.00 62.38 77 ASP A O 1
ATOM 605 N N . LEU A 1 78 ? 4.507 8.552 -2.448 1.00 61.84 78 LEU A N 1
ATOM 606 C CA . LEU A 1 78 ? 4.152 7.379 -1.668 1.00 61.84 78 LEU A CA 1
ATOM 607 C C . LEU A 1 78 ? 4.878 6.111 -2.145 1.00 61.84 78 LEU A C 1
ATOM 609 O O . LEU A 1 78 ? 5.331 5.307 -1.327 1.00 61.84 78 LEU A O 1
ATOM 613 N N . ALA A 1 79 ? 5.028 5.943 -3.463 1.00 58.75 79 ALA A N 1
ATOM 614 C CA . ALA A 1 79 ? 5.804 4.851 -4.042 1.00 58.75 79 ALA A CA 1
ATOM 615 C C . ALA A 1 79 ? 7.278 4.929 -3.610 1.00 58.75 79 ALA A C 1
ATOM 617 O O . ALA A 1 79 ? 7.857 3.917 -3.222 1.00 58.75 79 ALA A O 1
ATOM 618 N N . ALA A 1 80 ? 7.871 6.125 -3.577 1.00 54.97 80 ALA A N 1
ATOM 619 C CA . ALA A 1 80 ? 9.255 6.308 -3.141 1.00 54.97 80 ALA A CA 1
ATOM 620 C C . ALA A 1 80 ? 9.492 5.923 -1.663 1.00 54.97 80 ALA A C 1
ATOM 622 O O . ALA A 1 80 ? 10.577 5.456 -1.319 1.00 54.97 80 ALA A O 1
ATOM 623 N N . GLY A 1 81 ? 8.489 6.082 -0.791 1.00 47.22 81 GLY A N 1
ATOM 624 C CA . GLY A 1 81 ? 8.608 5.854 0.656 1.00 47.22 81 GLY A CA 1
ATOM 625 C C . GLY A 1 81 ? 8.314 4.430 1.152 1.00 47.22 81 GLY A C 1
ATOM 626 O O . GLY A 1 81 ? 8.543 4.148 2.329 1.00 47.22 81 GLY A O 1
ATOM 627 N N . SER A 1 82 ? 7.796 3.531 0.304 1.00 49.62 82 SER A N 1
ATOM 628 C CA . SER A 1 82 ? 7.149 2.286 0.764 1.00 49.62 82 SER A CA 1
ATOM 629 C C . SER A 1 82 ? 7.875 0.970 0.480 1.00 49.62 82 SER A C 1
ATOM 631 O O . SER A 1 82 ? 7.275 -0.098 0.581 1.00 49.62 82 SER A O 1
ATOM 633 N N . GLY A 1 83 ? 9.163 1.002 0.149 1.00 46.22 83 GLY A N 1
ATOM 634 C CA . GLY A 1 83 ? 9.932 -0.241 0.014 1.00 46.22 83 GLY A CA 1
ATOM 635 C C . GLY A 1 83 ? 9.736 -0.992 -1.309 1.00 46.22 83 GLY A C 1
ATOM 636 O O . GLY A 1 83 ? 10.315 -2.054 -1.477 1.00 46.22 83 GLY A O 1
ATOM 637 N N . VAL A 1 84 ? 9.096 -0.393 -2.323 1.00 46.16 84 VAL A N 1
ATOM 638 C CA . VAL A 1 84 ? 9.444 -0.725 -3.729 1.00 46.16 84 VAL A CA 1
ATOM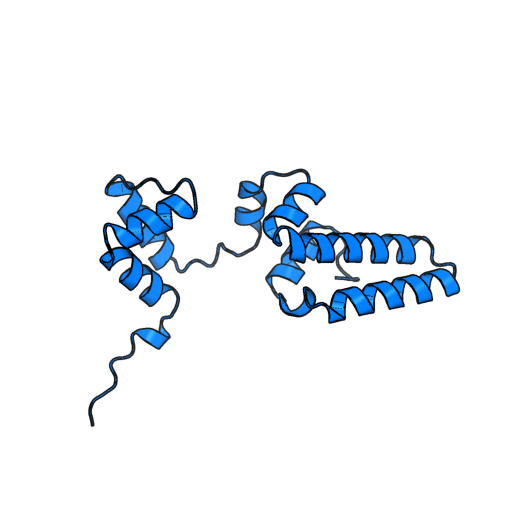 639 C C . VAL A 1 84 ? 10.872 -0.264 -4.089 1.00 46.16 84 VAL A C 1
ATOM 641 O O . VAL A 1 84 ? 11.335 -0.493 -5.201 1.00 46.16 84 VAL A O 1
ATOM 644 N N . ALA A 1 85 ? 11.585 0.345 -3.132 1.00 44.88 85 ALA A N 1
ATOM 645 C CA . ALA A 1 85 ? 12.958 0.825 -3.220 1.00 44.88 85 ALA A CA 1
ATOM 646 C C . ALA A 1 85 ? 14.046 -0.203 -2.842 1.00 44.88 85 ALA A C 1
ATOM 648 O O . ALA A 1 85 ? 15.219 0.133 -2.963 1.00 44.88 85 ALA A O 1
ATOM 649 N N . GLU A 1 86 ? 13.720 -1.450 -2.482 1.00 45.81 86 GLU A N 1
ATOM 650 C CA . GLU A 1 86 ? 14.713 -2.544 -2.543 1.00 45.81 86 GLU A CA 1
ATOM 651 C C . GLU A 1 86 ? 14.795 -3.128 -3.959 1.00 45.81 86 GLU A C 1
ATOM 653 O O . GLU A 1 86 ? 14.891 -4.334 -4.168 1.00 45.81 86 GLU A O 1
ATOM 658 N N . GLN A 1 87 ? 14.766 -2.258 -4.974 1.00 52.03 87 GLN A N 1
ATOM 659 C CA . GLN A 1 87 ? 15.307 -2.656 -6.265 1.00 52.03 87 GLN A CA 1
ATOM 660 C C . GLN A 1 87 ? 16.786 -2.992 -6.020 1.00 52.03 87 GLN A C 1
ATOM 662 O O . GLN A 1 87 ? 17.499 -2.135 -5.481 1.00 52.03 87 GLN A O 1
ATOM 667 N N . PRO A 1 88 ? 17.254 -4.199 -6.393 1.00 59.69 88 PRO A N 1
ATOM 668 C CA . PRO A 1 88 ? 18.674 -4.517 -6.378 1.00 59.69 88 PRO A CA 1
ATOM 669 C C . PRO A 1 88 ? 19.445 -3.373 -7.035 1.00 59.69 88 PRO A C 1
ATOM 671 O O . PRO A 1 88 ? 18.958 -2.769 -8.000 1.00 59.69 88 PRO A O 1
ATOM 674 N N . SER A 1 89 ? 20.621 -3.035 -6.504 1.00 68.81 89 SER A N 1
ATOM 675 C CA . SER A 1 89 ? 21.404 -1.904 -7.026 1.00 68.81 89 SER A CA 1
ATOM 676 C C . SER A 1 89 ? 21.647 -2.064 -8.528 1.00 68.81 89 SER A C 1
ATOM 678 O O . SER A 1 89 ? 21.561 -1.094 -9.275 1.00 68.81 89 SER A O 1
ATOM 680 N N . GLU A 1 90 ? 21.776 -3.313 -8.963 1.00 70.62 90 GLU A N 1
ATOM 681 C CA . GLU A 1 90 ? 21.890 -3.751 -10.344 1.00 70.62 90 GLU A CA 1
ATOM 682 C C . GLU A 1 90 ? 20.668 -3.384 -11.205 1.00 70.62 90 GLU A C 1
ATOM 684 O O . GLU A 1 90 ? 20.824 -2.955 -12.348 1.00 70.62 90 GLU A O 1
ATOM 689 N N . VAL A 1 91 ? 19.440 -3.496 -10.677 1.00 75.38 91 VAL A N 1
ATOM 690 C CA . VAL A 1 91 ? 18.221 -3.081 -11.401 1.00 75.38 91 VAL A CA 1
ATOM 691 C C . VAL A 1 91 ? 18.186 -1.564 -11.542 1.00 75.38 91 VAL A C 1
ATOM 693 O O . VAL A 1 91 ? 17.852 -1.044 -12.606 1.00 75.38 91 VAL A O 1
ATOM 696 N N . ARG A 1 92 ? 18.587 -0.832 -10.497 1.00 74.50 92 ARG A N 1
ATOM 697 C CA . ARG A 1 92 ? 18.683 0.632 -10.561 1.00 74.50 92 ARG A CA 1
ATOM 698 C C . ARG A 1 92 ? 19.728 1.081 -11.584 1.00 74.50 92 ARG A C 1
ATOM 700 O O . ARG A 1 92 ? 19.480 2.034 -12.318 1.00 74.50 92 ARG A O 1
ATOM 707 N N . GLU A 1 93 ? 20.873 0.411 -11.640 1.00 78.81 93 GLU A N 1
ATOM 708 C CA . GLU A 1 93 ? 21.916 0.676 -12.635 1.00 78.81 93 GLU A CA 1
ATOM 709 C C . GLU A 1 93 ? 21.427 0.391 -14.056 1.00 78.81 93 GLU A C 1
ATOM 711 O O . GLU A 1 93 ? 21.637 1.222 -14.937 1.00 78.81 93 GLU A O 1
ATOM 716 N N . LEU A 1 94 ? 20.688 -0.702 -14.268 1.00 82.31 94 LEU A N 1
ATOM 717 C CA . LEU A 1 94 ? 20.080 -1.016 -15.563 1.00 82.31 94 LEU A CA 1
ATOM 718 C C . LEU A 1 94 ? 19.085 0.069 -16.012 1.00 82.31 94 LEU A C 1
ATOM 720 O O . LEU A 1 94 ? 19.109 0.502 -17.161 1.00 82.31 94 LEU A O 1
ATOM 724 N N . LEU A 1 95 ? 18.241 0.566 -15.101 1.00 77.81 95 LEU A N 1
ATOM 725 C CA . LEU A 1 95 ? 17.327 1.681 -15.382 1.00 77.81 95 LEU A CA 1
ATOM 726 C C . LEU A 1 95 ? 18.085 2.976 -15.736 1.00 77.81 95 LEU A C 1
ATOM 728 O O . LEU A 1 95 ? 17.657 3.724 -16.616 1.00 77.81 95 LEU A O 1
ATOM 732 N N . GLN A 1 96 ? 19.221 3.241 -15.082 1.00 78.25 96 GLN A N 1
ATOM 733 C CA . GLN A 1 96 ? 20.085 4.384 -15.403 1.00 78.25 96 GLN A CA 1
ATOM 734 C C . GLN A 1 96 ? 20.805 4.220 -16.746 1.00 78.25 96 GLN A C 1
ATOM 736 O O . GLN A 1 96 ? 20.978 5.206 -17.463 1.00 78.25 96 GLN A O 1
ATOM 741 N N . GLU A 1 97 ? 21.220 3.002 -17.094 1.00 83.25 97 GLU A N 1
ATOM 742 C CA . GLU A 1 97 ? 21.800 2.659 -18.396 1.00 83.25 97 GLU A CA 1
ATOM 743 C C . GLU A 1 97 ? 20.798 2.955 -19.519 1.00 83.25 97 GLU A C 1
ATOM 745 O O . GLU A 1 97 ? 21.107 3.732 -20.423 1.00 83.25 97 GLU A O 1
ATOM 750 N N . MET A 1 98 ? 19.552 2.489 -19.380 1.00 81.88 98 MET A N 1
ATOM 751 C CA . MET A 1 98 ? 18.467 2.806 -20.318 1.00 81.88 98 MET A CA 1
ATOM 752 C C . MET A 1 98 ? 18.231 4.320 -20.452 1.00 81.88 98 MET A C 1
ATOM 754 O O . MET A 1 98 ? 18.089 4.835 -21.562 1.00 81.88 98 MET A O 1
ATOM 758 N N . ALA A 1 99 ? 18.246 5.061 -19.340 1.00 79.38 99 ALA A N 1
ATOM 759 C CA . ALA A 1 99 ? 18.082 6.515 -19.365 1.00 79.38 99 ALA A CA 1
ATOM 760 C C . ALA A 1 99 ? 19.225 7.231 -20.110 1.00 79.38 99 ALA A C 1
ATOM 762 O O . ALA A 1 99 ? 18.981 8.210 -20.818 1.00 79.38 99 ALA A O 1
ATOM 763 N N . ARG A 1 100 ? 20.466 6.735 -19.999 1.00 80.75 100 ARG A N 1
ATOM 764 C CA . ARG A 1 100 ? 21.621 7.254 -20.757 1.00 80.75 100 ARG A CA 1
ATOM 765 C C . ARG A 1 100 ? 21.519 6.960 -22.250 1.00 80.75 100 ARG A C 1
ATOM 767 O O . ARG A 1 100 ? 21.982 7.767 -23.050 1.00 80.75 100 ARG A O 1
ATOM 774 N N . GLU A 1 101 ? 20.877 5.857 -22.621 1.00 81.38 101 GLU A N 1
ATOM 775 C CA . GLU A 1 101 ? 20.548 5.526 -24.012 1.00 81.38 101 GLU A CA 1
ATOM 776 C C . GLU A 1 101 ? 19.351 6.313 -24.574 1.00 81.38 101 GLU A C 1
ATOM 778 O O . GLU A 1 101 ? 18.984 6.144 -25.737 1.00 81.38 101 GLU A O 1
ATOM 783 N N . GLY A 1 102 ? 18.762 7.211 -23.778 1.00 79.56 102 GLY A N 1
ATOM 784 C CA . GLY A 1 102 ? 17.663 8.081 -24.195 1.00 79.56 102 GLY A CA 1
ATOM 785 C C . GLY A 1 102 ? 16.272 7.486 -23.976 1.00 79.56 102 GLY A C 1
ATOM 786 O O . GLY A 1 102 ? 15.290 8.048 -24.460 1.00 79.56 102 GLY A O 1
ATOM 787 N N . VAL A 1 103 ? 16.158 6.380 -23.239 1.00 78.62 103 VAL A N 1
ATOM 788 C CA . VAL A 1 103 ? 14.868 5.787 -22.878 1.00 78.62 103 VAL A CA 1
ATOM 789 C C . VAL A 1 103 ? 14.267 6.545 -21.694 1.00 78.62 103 VAL A C 1
ATOM 791 O O . VAL A 1 103 ? 14.818 6.540 -20.594 1.00 78.62 103 VAL A O 1
ATOM 794 N N . GLN A 1 104 ? 13.114 7.184 -21.898 1.00 72.62 104 GLN A N 1
ATOM 795 C CA . GLN A 1 104 ? 12.371 7.849 -20.826 1.00 72.62 104 GLN A CA 1
ATOM 796 C C . GLN A 1 104 ? 11.185 6.995 -20.381 1.00 72.62 104 GLN A C 1
ATOM 798 O O . GLN A 1 104 ? 10.249 6.775 -21.142 1.00 72.62 104 GLN A O 1
ATOM 803 N N . LEU A 1 105 ? 11.226 6.528 -19.133 1.00 71.69 105 LEU A N 1
ATOM 804 C CA . LEU A 1 105 ? 10.151 5.760 -18.512 1.00 71.69 105 LEU A CA 1
ATOM 805 C C . LEU A 1 105 ? 9.328 6.695 -17.623 1.00 71.69 105 LEU A C 1
ATOM 807 O O . LEU A 1 105 ? 9.653 6.884 -16.452 1.00 71.69 105 LEU A O 1
ATOM 811 N N . GLN A 1 106 ? 8.300 7.330 -18.188 1.00 67.31 106 GLN A N 1
ATOM 812 C CA . GLN A 1 106 ? 7.396 8.201 -17.421 1.00 67.31 106 GLN A CA 1
ATOM 813 C C . GLN A 1 106 ? 6.156 7.454 -16.922 1.00 67.31 106 GLN A C 1
ATOM 815 O O . GLN A 1 106 ? 5.442 7.943 -16.046 1.00 67.31 106 GLN A O 1
ATOM 820 N N . SER A 1 107 ? 5.908 6.261 -17.462 1.00 55.41 107 SER A N 1
ATOM 821 C CA . SER A 1 107 ? 4.746 5.437 -17.158 1.00 55.41 107 SER A CA 1
ATOM 822 C C . SER A 1 107 ? 5.056 3.935 -17.283 1.00 55.41 107 SER A C 1
ATOM 824 O O . SER A 1 107 ? 6.024 3.546 -17.943 1.00 55.41 107 SER A O 1
ATOM 826 N N . PRO A 1 108 ? 4.239 3.058 -16.669 1.00 53.19 108 PRO A N 1
ATOM 827 C CA . PRO A 1 108 ? 4.351 1.610 -16.864 1.00 53.19 108 PRO A CA 1
ATOM 828 C C . PRO A 1 108 ? 4.131 1.178 -18.326 1.00 53.19 108 PRO A C 1
ATOM 830 O O . PRO A 1 108 ? 4.724 0.193 -18.768 1.00 53.19 108 PRO A O 1
ATOM 833 N N . ASP A 1 109 ? 3.338 1.925 -19.096 1.00 60.03 109 ASP A N 1
ATOM 834 C CA . ASP A 1 109 ? 3.145 1.686 -20.529 1.00 60.03 109 ASP A CA 1
ATOM 835 C C . ASP A 1 109 ? 4.417 1.964 -21.347 1.00 60.03 109 ASP A C 1
ATOM 837 O O . ASP A 1 109 ? 4.717 1.214 -22.282 1.00 60.03 109 ASP A O 1
ATOM 841 N N . ASP A 1 110 ? 5.212 2.975 -20.969 1.00 73.88 110 ASP A N 1
ATOM 842 C CA . ASP A 1 110 ? 6.517 3.241 -21.595 1.00 73.88 110 ASP A CA 1
ATOM 843 C C . ASP A 1 110 ? 7.478 2.071 -21.383 1.00 73.88 110 ASP A C 1
ATOM 845 O O . ASP A 1 110 ? 8.159 1.648 -22.317 1.00 73.88 110 ASP A O 1
ATOM 849 N N . LEU A 1 111 ? 7.482 1.485 -20.181 1.00 74.31 111 LEU A N 1
ATOM 850 C CA . LEU A 1 111 ? 8.283 0.295 -19.896 1.00 74.31 111 LEU A CA 1
ATOM 851 C C . LEU A 1 111 ? 7.844 -0.874 -20.782 1.00 74.31 111 LEU A C 1
ATOM 853 O O . LEU A 1 111 ? 8.673 -1.471 -21.463 1.00 74.31 111 LEU A O 1
ATOM 857 N N . ALA A 1 112 ? 6.543 -1.164 -20.856 1.00 69.94 112 ALA A N 1
ATOM 858 C CA . ALA A 1 112 ? 6.027 -2.236 -21.708 1.00 69.94 112 ALA A CA 1
ATOM 859 C C . ALA A 1 112 ? 6.349 -2.022 -23.199 1.00 69.94 112 ALA A C 1
ATOM 861 O O . ALA A 1 112 ? 6.580 -2.987 -23.933 1.00 69.94 112 ALA A O 1
ATOM 862 N N . ARG A 1 113 ? 6.379 -0.766 -23.661 1.00 78.44 113 ARG A N 1
ATOM 863 C CA . ARG A 1 113 ? 6.779 -0.413 -25.026 1.00 78.44 113 ARG A CA 1
ATOM 864 C C . ARG A 1 113 ? 8.259 -0.688 -25.272 1.00 78.44 113 ARG A C 1
ATOM 866 O O . ARG A 1 113 ? 8.578 -1.357 -26.250 1.00 78.44 113 ARG A O 1
ATOM 873 N N . VAL A 1 114 ? 9.133 -0.229 -24.381 1.00 79.62 114 VAL A N 1
ATOM 874 C CA . VAL A 1 114 ? 10.586 -0.429 -24.482 1.00 79.62 114 VAL A CA 1
ATOM 875 C C . VAL A 1 114 ? 10.930 -1.912 -24.468 1.00 79.62 114 VAL A C 1
ATOM 877 O O . VAL A 1 114 ? 11.702 -2.363 -25.304 1.00 79.62 114 VAL A O 1
ATOM 880 N N . LEU A 1 115 ? 10.297 -2.692 -23.590 1.00 81.00 115 LEU A N 1
ATOM 881 C CA . LEU A 1 115 ? 10.499 -4.141 -23.522 1.00 81.00 115 LEU A CA 1
ATOM 882 C C . LEU A 1 115 ? 10.045 -4.866 -24.796 1.00 81.00 115 LEU A C 1
ATOM 884 O O . LEU A 1 115 ? 10.601 -5.901 -25.153 1.00 81.00 115 LEU A O 1
ATOM 888 N N . ARG A 1 116 ? 9.048 -4.324 -25.502 1.00 78.62 116 ARG A N 1
ATOM 889 C CA . ARG A 1 116 ? 8.591 -4.858 -26.791 1.00 78.62 116 ARG A CA 1
ATOM 890 C C . ARG A 1 116 ? 9.532 -4.485 -27.934 1.00 78.62 116 ARG A C 1
ATOM 892 O O . ARG A 1 116 ? 9.760 -5.300 -28.820 1.00 78.62 116 ARG A O 1
ATOM 899 N N . GLU A 1 117 ? 10.036 -3.254 -27.931 1.00 84.75 117 GLU A N 1
ATOM 900 C CA . GLU A 1 117 ? 10.974 -2.754 -28.943 1.00 84.75 117 GLU A CA 1
ATOM 901 C C . GLU A 1 117 ? 12.381 -3.345 -28.757 1.00 84.75 117 GLU A C 1
ATOM 903 O O . GLU A 1 117 ? 13.107 -3.518 -29.733 1.00 84.75 117 GLU A O 1
ATOM 908 N N . ARG A 1 118 ? 12.754 -3.685 -27.519 1.00 85.38 118 ARG A N 1
ATOM 909 C CA . ARG A 1 118 ? 14.062 -4.221 -27.146 1.00 85.38 118 ARG A CA 1
ATOM 910 C C . ARG A 1 118 ? 13.920 -5.294 -26.045 1.00 85.38 118 ARG A C 1
ATOM 912 O O . ARG A 1 118 ? 14.033 -4.981 -24.855 1.00 85.38 118 ARG A O 1
ATOM 919 N N . PRO A 1 119 ? 13.686 -6.565 -26.420 1.00 82.88 119 PRO A N 1
ATOM 920 C CA . PRO A 1 119 ? 13.439 -7.657 -25.469 1.00 82.88 119 PRO A CA 1
ATOM 921 C C . PRO A 1 119 ? 14.628 -7.952 -24.541 1.00 82.88 119 PRO A C 1
ATOM 923 O O . PRO A 1 119 ? 14.428 -8.396 -23.412 1.00 82.88 119 PRO A O 1
ATOM 926 N N . GLU A 1 120 ? 15.845 -7.610 -24.970 1.00 82.19 120 GLU A N 1
ATOM 927 C CA . GLU A 1 120 ? 17.090 -7.733 -24.199 1.00 82.19 120 GLU A CA 1
ATOM 928 C C . GLU A 1 120 ? 17.043 -7.028 -22.829 1.00 82.19 120 GLU A C 1
ATOM 930 O O . GLU A 1 120 ? 17.581 -7.537 -21.844 1.00 82.19 120 GLU A O 1
ATOM 935 N N . TRP A 1 121 ? 16.345 -5.889 -22.722 1.00 85.38 121 TRP A N 1
ATOM 936 C CA . TRP A 1 121 ? 16.166 -5.191 -21.444 1.00 85.38 121 TRP A CA 1
ATOM 937 C C . TRP A 1 121 ? 15.222 -5.941 -20.516 1.00 85.38 121 TRP A C 1
ATOM 939 O O . TRP A 1 121 ? 15.417 -5.928 -19.303 1.00 85.38 121 TRP A O 1
ATOM 949 N N . GLY A 1 122 ? 14.225 -6.626 -21.078 1.00 81.12 122 GLY A N 1
ATOM 950 C CA . GLY A 1 122 ? 13.252 -7.411 -20.323 1.00 81.12 122 GLY A CA 1
ATOM 951 C C . GLY A 1 122 ? 13.883 -8.649 -19.721 1.00 81.12 122 GLY A C 1
ATOM 952 O O . GLY A 1 122 ? 13.679 -8.928 -18.543 1.00 81.12 122 GLY A O 1
ATOM 953 N N . GLU A 1 123 ? 14.711 -9.342 -20.500 1.00 78.94 123 GLU A N 1
ATOM 954 C CA . GLU A 1 123 ? 15.458 -10.509 -20.030 1.00 78.94 123 GLU A CA 1
ATOM 955 C C . GLU A 1 123 ? 16.452 -10.135 -18.923 1.00 78.94 123 GLU A C 1
ATOM 957 O O . GLU A 1 123 ? 16.519 -10.813 -17.893 1.00 78.94 123 GLU A O 1
ATOM 962 N N . ARG A 1 124 ? 17.174 -9.015 -19.078 1.00 79.06 124 ARG A N 1
ATOM 963 C CA . ARG A 1 124 ? 18.093 -8.504 -18.046 1.00 79.06 124 ARG A CA 1
ATOM 964 C C . ARG A 1 124 ? 17.346 -8.091 -16.777 1.00 79.06 124 ARG A C 1
ATOM 966 O O . ARG A 1 124 ? 17.738 -8.508 -15.690 1.00 79.06 124 ARG A O 1
ATOM 973 N N . LEU A 1 125 ? 16.248 -7.343 -16.898 1.00 78.75 125 LEU A N 1
ATOM 974 C CA . LEU A 1 125 ? 15.422 -6.930 -15.758 1.00 78.75 125 LEU A CA 1
ATOM 975 C C . LEU A 1 125 ? 14.846 -8.148 -15.019 1.00 78.75 125 LEU A C 1
ATOM 977 O O . LEU A 1 125 ? 14.908 -8.222 -13.795 1.00 78.75 125 LEU A O 1
ATOM 981 N N . GLN A 1 126 ? 14.346 -9.140 -15.757 1.00 71.19 126 GLN A N 1
ATOM 982 C CA . GLN A 1 126 ? 13.775 -10.356 -15.184 1.00 71.19 126 GLN A CA 1
ATOM 983 C C . GLN A 1 126 ? 14.827 -11.237 -14.497 1.00 71.19 126 GLN A C 1
ATOM 985 O O . GLN A 1 126 ? 14.546 -11.789 -13.436 1.00 71.19 126 GLN A O 1
ATOM 990 N N . THR A 1 127 ? 16.042 -11.316 -15.046 1.00 76.75 127 THR A N 1
ATOM 991 C CA . THR A 1 127 ? 17.177 -12.028 -14.428 1.00 76.75 127 THR A CA 1
ATOM 992 C C . THR A 1 127 ? 17.562 -11.406 -13.088 1.00 76.75 127 THR A C 1
ATOM 994 O O . THR A 1 127 ? 17.796 -12.118 -12.115 1.00 76.75 127 THR A O 1
ATOM 997 N N . LEU A 1 128 ? 17.580 -10.074 -13.015 1.00 73.75 128 LEU A N 1
ATOM 998 C CA . LEU A 1 128 ? 17.907 -9.347 -11.790 1.00 73.75 128 LEU A CA 1
ATOM 999 C C . LEU A 1 128 ? 16.782 -9.414 -10.745 1.00 73.75 128 LEU A C 1
ATOM 1001 O O . LEU A 1 128 ? 17.054 -9.485 -9.551 1.00 73.75 128 LEU A O 1
ATOM 1005 N N . MET A 1 129 ? 15.518 -9.420 -11.182 1.00 66.06 129 MET A N 1
ATOM 1006 C CA . MET A 1 129 ? 14.356 -9.548 -10.293 1.00 66.06 129 MET A CA 1
ATOM 1007 C C . MET A 1 129 ? 14.108 -10.985 -9.818 1.00 66.06 129 MET A C 1
ATOM 1009 O O . MET A 1 129 ? 13.470 -11.187 -8.787 1.00 66.06 129 MET A O 1
ATOM 1013 N N . ASN A 1 130 ? 14.589 -11.985 -10.557 1.00 66.81 130 ASN A N 1
ATOM 1014 C CA . ASN A 1 130 ? 14.471 -13.390 -10.198 1.00 66.81 130 ASN A CA 1
ATOM 1015 C C . ASN A 1 130 ? 15.824 -14.106 -10.367 1.00 66.81 130 ASN A C 1
ATOM 1017 O O . ASN A 1 130 ? 16.016 -14.837 -11.343 1.00 66.81 130 ASN A O 1
ATOM 1021 N N . PRO A 1 131 ? 16.759 -13.951 -9.411 1.00 57.00 131 PRO A N 1
ATOM 1022 C CA . PRO A 1 131 ? 18.102 -14.530 -9.511 1.00 57.00 131 PRO A CA 1
ATOM 1023 C C . PRO A 1 131 ? 18.102 -16.069 -9.586 1.00 57.00 131 PRO A C 1
ATOM 1025 O O . PRO A 1 131 ? 19.077 -16.668 -10.032 1.00 57.00 131 PRO A O 1
ATOM 1028 N N . LEU A 1 132 ? 16.997 -16.726 -9.209 1.00 47.69 132 LEU A N 1
ATOM 1029 C CA . LEU A 1 132 ? 16.816 -18.178 -9.315 1.00 47.69 132 LEU A CA 1
ATOM 1030 C C . LEU A 1 132 ? 16.417 -18.653 -10.728 1.00 47.69 132 LEU A C 1
ATOM 1032 O O . LEU A 1 132 ? 16.520 -19.845 -11.010 1.00 47.69 132 LEU A O 1
ATOM 1036 N N . ALA A 1 133 ? 15.987 -17.758 -11.628 1.00 54.06 133 ALA A N 1
ATOM 1037 C CA . ALA A 1 133 ? 15.645 -18.100 -13.016 1.00 54.06 133 ALA A CA 1
ATOM 1038 C C . ALA A 1 133 ? 16.872 -18.254 -13.932 1.00 54.06 133 ALA A C 1
ATOM 1040 O O . ALA A 1 133 ? 16.771 -18.888 -14.980 1.00 54.06 133 ALA A O 1
ATOM 1041 N N . GLY A 1 134 ? 18.019 -17.690 -13.539 1.00 48.00 134 GLY A N 1
ATOM 1042 C CA . GLY A 1 134 ? 19.260 -17.698 -14.319 1.00 48.00 134 GLY A CA 1
ATOM 1043 C C . GLY A 1 134 ? 20.210 -18.860 -14.024 1.00 48.00 134 GLY A C 1
ATOM 1044 O O . GLY A 1 134 ? 21.310 -18.877 -14.572 1.00 48.00 134 GLY A O 1
ATOM 1045 N N . LEU A 1 135 ? 19.834 -19.821 -13.170 1.00 41.38 135 LEU A N 1
ATOM 1046 C CA . LEU A 1 135 ? 20.665 -21.006 -12.957 1.00 41.38 135 LEU A CA 1
ATOM 1047 C C . LEU A 1 135 ? 20.710 -21.817 -14.262 1.00 41.38 135 LEU A C 1
ATOM 1049 O O . LEU A 1 135 ? 19.657 -22.284 -14.717 1.00 41.38 135 LEU A O 1
ATOM 1053 N N . PRO A 1 136 ? 21.893 -22.013 -14.881 1.00 43.53 136 PRO A N 1
ATOM 1054 C CA . PRO A 1 136 ? 22.009 -22.987 -15.948 1.00 43.53 136 PRO A CA 1
ATOM 1055 C C . PRO A 1 136 ? 21.554 -24.320 -15.362 1.00 43.53 136 PRO A C 1
ATOM 1057 O O . PRO A 1 136 ? 22.008 -24.727 -14.293 1.00 43.53 136 PRO A O 1
ATOM 1060 N N . LYS A 1 137 ? 20.613 -24.984 -16.036 1.00 46.88 137 LYS A N 1
ATOM 1061 C CA . LYS A 1 137 ? 20.312 -26.384 -15.747 1.00 46.88 137 LYS A CA 1
ATOM 1062 C C . LYS A 1 137 ? 21.619 -27.126 -16.000 1.00 46.88 137 LYS A C 1
ATOM 1064 O O . LYS A 1 137 ? 21.959 -27.335 -17.162 1.00 46.88 137 LYS A O 1
ATOM 1069 N N . GLU A 1 138 ? 22.384 -27.406 -14.945 1.00 40.69 138 GLU A N 1
ATOM 1070 C CA . GLU A 1 138 ? 23.571 -28.247 -15.034 1.00 40.69 138 GLU A CA 1
ATOM 1071 C C . GLU A 1 138 ? 23.135 -29.542 -15.720 1.00 40.69 138 GLU A C 1
ATOM 1073 O O . GLU A 1 138 ? 22.303 -30.302 -15.219 1.00 40.69 138 GLU A O 1
ATOM 1078 N N . VAL A 1 139 ? 23.606 -29.696 -16.955 1.00 45.28 139 VAL A N 1
ATOM 1079 C CA . VAL A 1 139 ? 23.501 -30.931 -17.714 1.00 45.28 139 VAL A CA 1
ATOM 1080 C C . VAL A 1 139 ? 24.407 -31.931 -17.008 1.00 45.28 139 VAL A C 1
ATOM 1082 O O . VAL A 1 139 ? 25.557 -31.616 -16.709 1.00 45.28 139 VAL A O 1
ATOM 1085 N N . GLN A 1 140 ? 23.809 -33.082 -16.709 1.00 42.12 140 GLN A N 1
ATOM 1086 C CA . GLN A 1 140 ? 24.413 -34.272 -16.111 1.00 42.12 140 GLN A CA 1
ATOM 1087 C C . GLN A 1 140 ? 25.752 -34.669 -16.734 1.00 42.12 140 GLN A C 1
ATOM 1089 O O . GLN A 1 140 ? 25.895 -34.522 -17.971 1.00 42.12 140 GLN A O 1
#